Protein AF-A0A512ISF4-F1 (afdb_monomer)

Structure (mmCIF, N/CA/C/O backbone):
data_AF-A0A512ISF4-F1
#
_entry.id   AF-A0A512ISF4-F1
#
loop_
_atom_site.group_PDB
_atom_site.id
_atom_site.type_symbol
_atom_site.label_atom_id
_atom_site.label_alt_id
_atom_site.label_comp_id
_atom_site.label_asym_id
_atom_site.label_entity_id
_atom_site.label_seq_id
_atom_site.pdbx_PDB_ins_code
_atom_site.Cartn_x
_atom_site.Cartn_y
_atom_site.Cartn_z
_atom_site.occupancy
_atom_site.B_iso_or_equiv
_ato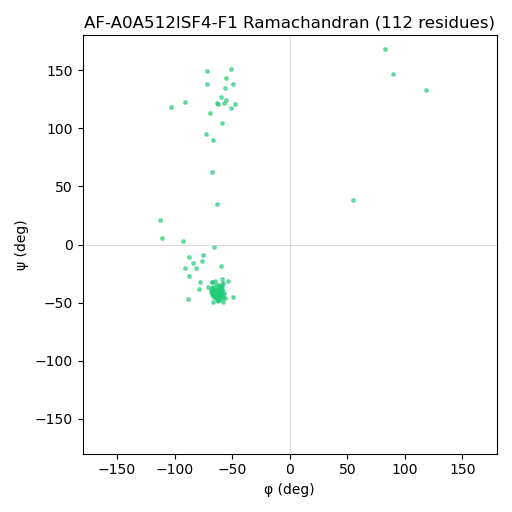m_site.auth_seq_id
_atom_site.auth_comp_id
_atom_site.auth_asym_id
_atom_site.auth_atom_id
_atom_site.pdbx_PDB_model_num
ATOM 1 N N . MET A 1 1 ? -3.888 21.968 8.965 1.00 32.56 1 MET A N 1
ATOM 2 C CA . MET A 1 1 ? -2.800 21.568 8.041 1.00 32.56 1 MET A CA 1
ATOM 3 C C . MET A 1 1 ? -2.292 20.211 8.497 1.00 32.56 1 MET A C 1
ATOM 5 O O . MET A 1 1 ? -2.097 20.091 9.702 1.00 32.56 1 MET A O 1
ATOM 9 N N . PRO A 1 2 ? -2.150 19.175 7.645 1.00 47.16 2 PRO A N 1
ATOM 10 C CA . PRO A 1 2 ? -1.645 17.903 8.138 1.00 47.16 2 PRO A CA 1
ATOM 11 C C . PRO A 1 2 ? -0.216 18.122 8.631 1.00 47.16 2 PRO A C 1
ATOM 13 O O . PRO A 1 2 ? 0.640 18.636 7.910 1.00 47.16 2 PRO A O 1
ATOM 16 N N . VAL A 1 3 ? -0.023 17.805 9.907 1.00 44.94 3 VAL A N 1
ATOM 17 C CA . VAL A 1 3 ? 1.249 17.846 10.617 1.00 44.94 3 VAL A CA 1
ATOM 18 C C . VAL A 1 3 ? 2.274 17.107 9.767 1.00 44.94 3 VAL A C 1
ATOM 20 O O . VAL A 1 3 ? 1.963 16.062 9.194 1.00 44.94 3 VAL A O 1
ATOM 23 N N . ASN A 1 4 ? 3.483 17.658 9.668 1.00 50.25 4 ASN A N 1
ATOM 24 C CA . ASN A 1 4 ? 4.641 17.048 9.018 1.00 50.25 4 ASN A CA 1
ATOM 25 C C . ASN A 1 4 ? 5.083 15.824 9.853 1.00 50.25 4 ASN A C 1
ATOM 27 O O . ASN A 1 4 ? 6.135 15.813 10.491 1.00 50.25 4 ASN A O 1
ATOM 31 N N . ALA A 1 5 ? 4.193 14.836 9.965 1.00 59.56 5 ALA A N 1
ATOM 32 C CA . ALA A 1 5 ? 4.340 13.673 10.807 1.00 59.56 5 ALA A CA 1
ATOM 33 C C . ALA A 1 5 ? 5.448 12.828 10.193 1.00 59.56 5 ALA A C 1
ATOM 35 O O . ALA A 1 5 ? 5.332 12.320 9.073 1.00 59.56 5 ALA A O 1
ATOM 36 N N . LYS A 1 6 ? 6.567 12.729 10.914 1.00 69.56 6 LYS A N 1
ATOM 37 C CA . LYS A 1 6 ? 7.655 11.835 10.535 1.00 69.56 6 LYS A CA 1
ATOM 38 C C . LYS A 1 6 ? 7.068 10.434 10.400 1.00 69.56 6 LYS A C 1
ATOM 40 O O . LYS A 1 6 ? 6.456 9.924 11.333 1.00 69.56 6 LYS A O 1
ATOM 45 N N . ILE A 1 7 ? 7.252 9.829 9.229 1.00 70.38 7 ILE A N 1
ATOM 46 C CA . ILE A 1 7 ? 6.800 8.461 8.983 1.00 70.38 7 ILE A CA 1
ATOM 47 C C . ILE A 1 7 ? 7.508 7.540 9.991 1.00 70.38 7 ILE A C 1
ATOM 49 O O . ILE A 1 7 ? 8.744 7.587 10.054 1.00 70.38 7 ILE A O 1
ATOM 53 N N . PRO A 1 8 ? 6.764 6.717 10.755 1.00 72.94 8 PRO A N 1
ATOM 54 C CA . PRO A 1 8 ? 7.343 5.819 11.746 1.00 72.94 8 PRO A CA 1
ATOM 55 C C . PRO A 1 8 ? 8.398 4.893 11.129 1.00 72.94 8 PRO A C 1
ATOM 57 O O . PRO A 1 8 ? 8.240 4.410 10.006 1.00 72.94 8 PRO A O 1
ATOM 60 N N . THR A 1 9 ? 9.469 4.610 11.872 1.00 75.62 9 THR A N 1
ATOM 61 C CA . THR A 1 9 ? 10.553 3.698 11.466 1.00 75.62 9 THR A CA 1
ATOM 62 C C . THR A 1 9 ? 10.073 2.336 10.937 1.00 75.62 9 THR A C 1
ATOM 64 O O . THR A 1 9 ? 10.556 1.946 9.870 1.00 75.62 9 THR A O 1
ATOM 67 N N . PRO A 1 10 ? 9.105 1.631 11.569 1.00 71.62 10 PRO A N 1
ATOM 68 C CA . PRO A 1 10 ? 8.622 0.352 11.036 1.00 71.62 10 PRO A CA 1
ATOM 69 C C . PRO A 1 10 ? 7.936 0.507 9.674 1.00 71.62 10 PRO A C 1
ATOM 71 O O . PRO A 1 10 ? 8.106 -0.329 8.789 1.00 71.62 10 PRO A O 1
ATOM 74 N N . LEU A 1 11 ? 7.225 1.616 9.448 1.00 74.75 11 LEU A N 1
ATOM 75 C CA . LEU A 1 11 ? 6.605 1.882 8.153 1.00 74.75 11 LEU A CA 1
ATOM 76 C C . LEU A 1 11 ? 7.666 2.152 7.085 1.00 74.75 11 LEU A C 1
ATOM 78 O O . LEU A 1 11 ? 7.567 1.614 5.987 1.00 74.75 11 LEU A O 1
ATOM 82 N N . ARG A 1 12 ? 8.721 2.910 7.419 1.00 75.94 12 ARG A N 1
ATOM 83 C CA . ARG A 1 12 ? 9.848 3.182 6.506 1.00 75.94 12 ARG A CA 1
ATOM 84 C C . ARG A 1 12 ? 10.553 1.908 6.049 1.00 75.94 12 ARG A C 1
ATOM 86 O O . ARG A 1 12 ? 10.906 1.829 4.874 1.00 75.94 12 ARG A O 1
ATOM 93 N N . ALA A 1 13 ? 10.727 0.931 6.940 1.00 76.81 13 ALA A N 1
ATOM 94 C CA . ALA A 1 13 ? 11.319 -0.362 6.596 1.00 76.81 13 ALA A CA 1
ATOM 95 C C . ALA A 1 13 ? 10.504 -1.093 5.511 1.00 76.81 13 ALA A C 1
ATOM 97 O O . ALA A 1 13 ? 11.070 -1.678 4.588 1.00 76.81 13 ALA A O 1
ATOM 98 N N . ASN A 1 14 ? 9.176 -0.960 5.552 1.00 86.00 14 ASN A N 1
ATOM 99 C CA . ASN A 1 14 ? 8.269 -1.632 4.623 1.00 86.00 14 ASN A CA 1
ATOM 100 C C . ASN A 1 14 ? 8.081 -0.897 3.281 1.00 86.00 14 ASN A C 1
ATOM 102 O O . ASN A 1 14 ? 7.645 -1.517 2.310 1.00 86.00 14 ASN A O 1
ATOM 106 N N . ILE A 1 15 ? 8.449 0.389 3.168 1.00 89.12 15 ILE A N 1
ATOM 107 C CA . ILE A 1 15 ? 8.277 1.172 1.924 1.00 89.12 15 ILE A CA 1
ATOM 108 C C . ILE A 1 15 ? 9.040 0.549 0.753 1.00 89.12 15 ILE A C 1
ATOM 110 O O . ILE A 1 15 ? 8.514 0.492 -0.357 1.00 89.12 15 ILE A O 1
ATOM 114 N N . MET A 1 16 ? 10.265 0.064 0.976 1.00 90.56 16 MET A N 1
ATOM 115 C CA . MET A 1 16 ? 11.058 -0.551 -0.095 1.00 90.56 16 MET A CA 1
ATOM 116 C C . MET A 1 16 ? 10.452 -1.871 -0.573 1.00 90.56 16 MET A C 1
ATOM 118 O O . MET A 1 16 ? 10.354 -2.093 -1.780 1.00 90.56 16 MET A O 1
ATOM 122 N N . ALA A 1 17 ? 10.002 -2.721 0.354 1.00 90.44 17 ALA A N 1
ATOM 123 C CA . ALA A 1 17 ? 9.303 -3.958 0.010 1.00 90.44 17 ALA A CA 1
ATOM 124 C C . ALA A 1 17 ? 8.034 -3.655 -0.800 1.00 90.44 17 ALA A C 1
ATOM 126 O O . ALA A 1 17 ? 7.805 -4.243 -1.860 1.00 90.44 17 ALA A O 1
ATOM 127 N N . ARG A 1 18 ? 7.271 -2.646 -0.366 1.00 90.81 18 ARG A N 1
ATOM 128 C CA . ARG A 1 18 ? 6.057 -2.213 -1.053 1.00 90.81 18 ARG A CA 1
ATOM 129 C C . ARG A 1 18 ? 6.332 -1.639 -2.443 1.00 90.81 18 ARG A C 1
ATOM 131 O O . ARG A 1 18 ? 5.631 -1.971 -3.396 1.00 90.81 18 ARG A O 1
ATOM 138 N N . ALA A 1 19 ? 7.381 -0.834 -2.595 1.00 92.50 19 ALA A N 1
ATOM 139 C CA . ALA A 1 19 ? 7.805 -0.313 -3.892 1.00 92.50 19 ALA A CA 1
ATOM 140 C C . ALA A 1 19 ? 8.150 -1.450 -4.870 1.00 92.50 19 ALA A C 1
ATOM 142 O O . ALA A 1 19 ? 7.758 -1.400 -6.037 1.00 92.50 19 ALA A O 1
ATOM 143 N N . TRP A 1 20 ? 8.815 -2.506 -4.392 1.00 91.50 20 TRP A N 1
ATOM 144 C CA . TRP A 1 20 ? 9.108 -3.700 -5.188 1.00 91.50 20 TRP A CA 1
ATOM 145 C C . TRP A 1 20 ? 7.861 -4.502 -5.569 1.00 91.50 20 TRP A C 1
ATOM 147 O O . TRP A 1 20 ? 7.784 -5.010 -6.687 1.00 91.50 20 TRP A O 1
ATOM 157 N N . GLU A 1 21 ? 6.871 -4.624 -4.687 1.00 92.62 21 GLU A N 1
ATOM 158 C CA . GLU A 1 21 ? 5.578 -5.233 -5.028 1.00 92.62 21 GLU A CA 1
ATOM 159 C C . GLU A 1 21 ? 4.840 -4.450 -6.111 1.00 92.62 21 GLU A C 1
ATOM 161 O O . GLU A 1 21 ? 4.414 -5.033 -7.109 1.00 92.62 21 GLU A O 1
ATOM 166 N N . LEU A 1 22 ? 4.735 -3.127 -5.949 1.00 92.12 22 LEU A N 1
ATOM 167 C CA . LEU A 1 22 ? 4.105 -2.248 -6.934 1.00 92.12 22 LEU A CA 1
ATOM 168 C C . LEU A 1 22 ? 4.827 -2.325 -8.279 1.00 92.12 22 LEU A C 1
ATOM 170 O O . LEU A 1 22 ? 4.185 -2.403 -9.326 1.00 92.12 22 LEU A O 1
ATOM 174 N N . PHE A 1 23 ? 6.159 -2.357 -8.255 1.00 91.94 23 PHE A N 1
ATOM 175 C CA . PHE A 1 23 ? 6.976 -2.501 -9.452 1.00 91.94 23 PHE A CA 1
ATOM 176 C C . PHE A 1 23 ? 6.718 -3.833 -10.167 1.00 91.94 23 PHE A C 1
ATOM 178 O O . PHE A 1 23 ? 6.460 -3.842 -11.373 1.00 91.94 23 PHE A O 1
ATOM 185 N N . ARG A 1 24 ? 6.711 -4.951 -9.427 1.00 92.44 24 ARG A N 1
ATOM 186 C CA . ARG A 1 24 ? 6.405 -6.285 -9.968 1.00 92.44 24 ARG A CA 1
ATOM 187 C C . ARG A 1 24 ? 5.012 -6.346 -10.575 1.00 92.44 24 ARG A C 1
ATOM 189 O O . ARG A 1 24 ? 4.866 -6.797 -11.706 1.00 92.44 24 ARG A O 1
ATOM 196 N N . LYS A 1 25 ? 4.010 -5.831 -9.861 1.00 92.00 25 LYS A N 1
ATOM 197 C CA . LYS A 1 25 ? 2.614 -5.840 -10.307 1.00 92.00 25 LYS A CA 1
ATOM 198 C C . LYS A 1 25 ? 2.391 -4.966 -11.543 1.00 92.00 25 LYS A C 1
ATOM 200 O O . LYS A 1 25 ? 1.673 -5.374 -12.447 1.00 92.00 25 LYS A O 1
ATOM 205 N N . ARG A 1 26 ? 2.999 -3.776 -11.596 1.00 92.62 26 ARG A N 1
ATOM 206 C CA . ARG A 1 26 ? 2.772 -2.800 -12.674 1.00 92.62 26 ARG A CA 1
ATOM 207 C C . ARG A 1 26 ? 3.530 -3.124 -13.957 1.00 92.62 26 ARG A C 1
ATOM 209 O O . ARG A 1 26 ? 2.997 -2.904 -15.037 1.00 92.62 26 ARG A O 1
ATOM 216 N N . TYR A 1 27 ? 4.762 -3.615 -13.841 1.00 89.56 27 TYR A N 1
ATOM 217 C CA . TYR A 1 27 ? 5.651 -3.825 -14.990 1.00 89.56 27 TYR A CA 1
ATOM 218 C C . TYR A 1 27 ? 5.908 -5.304 -15.303 1.00 89.56 27 TYR A C 1
ATOM 220 O O . TYR A 1 27 ? 6.712 -5.617 -16.182 1.00 89.56 27 TYR A O 1
ATOM 228 N N . ASN A 1 28 ? 5.224 -6.214 -14.601 1.00 88.88 28 ASN A N 1
ATOM 229 C CA . ASN A 1 28 ? 5.358 -7.662 -14.757 1.00 88.88 28 ASN A CA 1
ATOM 230 C C . ASN A 1 28 ? 6.815 -8.144 -14.599 1.00 88.88 28 ASN A C 1
ATOM 232 O O . ASN A 1 28 ? 7.298 -9.007 -15.330 1.00 88.88 28 ASN A O 1
ATOM 236 N N . TYR A 1 29 ? 7.560 -7.541 -13.672 1.00 86.94 29 TYR A N 1
ATOM 237 C CA . TYR A 1 29 ? 8.916 -7.983 -13.342 1.00 86.94 29 TYR A CA 1
ATOM 238 C C . TYR A 1 29 ? 8.857 -9.314 -12.566 1.00 86.94 29 TYR A C 1
ATOM 240 O O . TYR A 1 29 ? 8.021 -9.429 -11.664 1.00 86.94 29 TYR A O 1
ATOM 248 N N . PRO A 1 30 ? 9.734 -10.305 -12.841 1.00 88.19 30 PRO A N 1
ATOM 249 C CA . PRO A 1 30 ? 10.921 -10.261 -13.706 1.00 88.19 30 PRO A CA 1
ATOM 250 C C . PRO A 1 30 ? 10.703 -10.684 -15.164 1.00 88.19 30 PRO A C 1
ATOM 252 O O . PRO A 1 30 ? 11.671 -10.722 -15.920 1.00 88.19 30 PRO A O 1
ATOM 255 N N . ARG A 1 31 ? 9.465 -10.994 -15.580 1.00 90.69 31 ARG A N 1
ATOM 256 C CA . ARG A 1 31 ? 9.170 -11.392 -16.968 1.00 90.69 31 ARG A CA 1
ATOM 257 C C . ARG A 1 31 ? 9.624 -10.319 -17.958 1.00 90.69 31 ARG A C 1
ATOM 259 O O . ARG A 1 31 ? 10.217 -10.638 -18.983 1.00 90.69 31 ARG A O 1
ATOM 266 N N . THR A 1 32 ? 9.386 -9.056 -17.617 1.00 88.19 32 THR A N 1
ATOM 267 C CA . THR A 1 32 ? 9.987 -7.911 -18.302 1.00 88.19 32 THR A CA 1
ATOM 268 C C . THR A 1 32 ? 11.300 -7.538 -17.600 1.00 88.19 32 THR A C 1
ATOM 270 O O . THR A 1 32 ? 11.281 -7.247 -16.398 1.00 88.19 32 THR A O 1
ATOM 273 N N . PRO A 1 33 ? 12.449 -7.527 -18.299 1.00 89.38 33 PRO A N 1
ATOM 274 C CA . PRO A 1 33 ? 13.737 -7.292 -17.661 1.00 89.38 33 PRO A CA 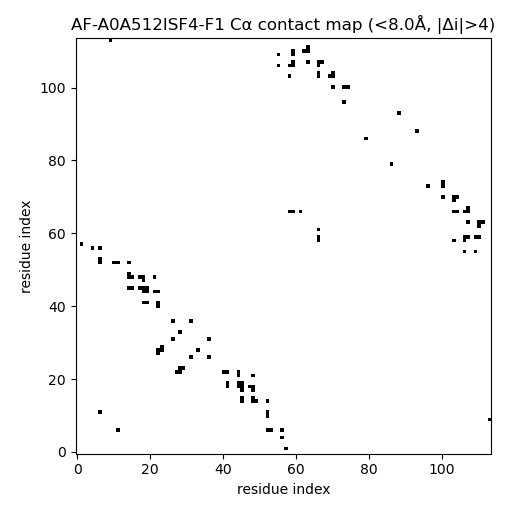1
ATOM 275 C C . PRO A 1 33 ? 13.895 -5.830 -17.226 1.00 89.38 33 PRO A C 1
ATOM 277 O O . PRO A 1 33 ? 13.423 -4.902 -17.878 1.00 89.38 33 PRO A O 1
ATOM 280 N N . PHE A 1 34 ? 14.647 -5.596 -16.148 1.00 87.62 34 PHE A N 1
ATOM 281 C CA . PHE A 1 34 ? 14.831 -4.242 -15.609 1.00 87.62 34 PHE A CA 1
ATOM 282 C C . PHE A 1 34 ? 15.419 -3.260 -16.636 1.00 87.62 34 PHE A C 1
ATOM 284 O O . PHE A 1 34 ? 15.050 -2.089 -16.644 1.00 87.62 34 PHE A O 1
ATOM 291 N N . ARG A 1 35 ? 16.278 -3.741 -17.545 1.00 89.12 35 ARG A N 1
ATOM 292 C CA . ARG A 1 35 ? 16.877 -2.928 -18.617 1.00 89.12 35 ARG A CA 1
ATOM 293 C C . ARG A 1 3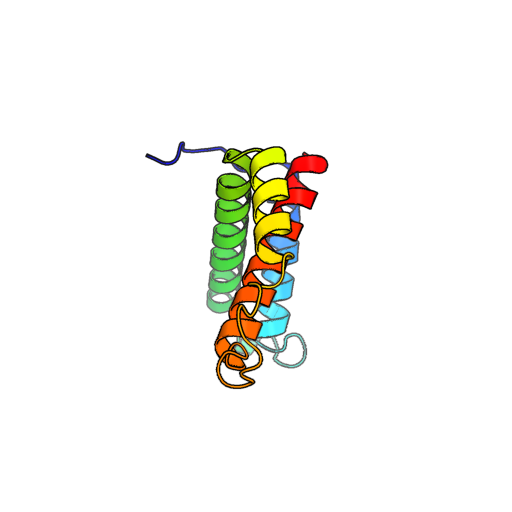5 ? 15.851 -2.278 -19.551 1.00 89.12 35 ARG A C 1
ATOM 295 O O . ARG A 1 35 ? 16.138 -1.212 -20.074 1.00 89.12 35 ARG A O 1
ATOM 302 N N . SER A 1 36 ? 14.683 -2.896 -19.757 1.00 89.06 36 SER A N 1
ATOM 303 C CA . SER A 1 36 ? 13.632 -2.347 -20.625 1.00 89.06 36 SER A CA 1
ATOM 304 C C . SER A 1 36 ? 12.635 -1.466 -19.873 1.00 89.06 36 SER A C 1
ATOM 306 O O . SER A 1 36 ? 11.955 -0.660 -20.493 1.00 89.06 36 SER A O 1
ATOM 308 N N . ILE A 1 37 ? 12.538 -1.610 -18.548 1.00 90.69 37 ILE A N 1
ATOM 309 C CA . ILE A 1 37 ? 11.645 -0.810 -17.696 1.00 90.69 37 ILE A CA 1
ATOM 310 C C . ILE A 1 37 ? 12.354 0.473 -17.227 1.00 90.69 37 ILE A C 1
ATOM 312 O O . ILE A 1 37 ? 11.812 1.571 -17.300 1.00 90.69 37 ILE A O 1
ATOM 316 N N . GLY A 1 38 ? 13.590 0.338 -16.746 1.00 90.56 38 GLY A N 1
ATOM 317 C CA . GLY A 1 38 ? 14.434 1.444 -16.311 1.00 90.56 38 GLY A CA 1
ATOM 318 C C . GLY A 1 38 ? 14.189 1.943 -14.880 1.00 90.56 38 GLY A C 1
ATOM 319 O O . GLY A 1 38 ? 13.214 1.619 -14.197 1.00 90.56 38 GLY A O 1
ATOM 320 N N . ARG A 1 39 ? 15.121 2.786 -14.415 1.00 91.19 39 ARG A N 1
ATOM 321 C CA . ARG A 1 39 ? 15.139 3.340 -13.046 1.00 91.19 39 ARG A CA 1
ATOM 322 C C . ARG A 1 39 ? 13.987 4.310 -12.772 1.00 91.19 39 ARG A C 1
ATOM 324 O O . ARG A 1 39 ? 13.500 4.361 -11.647 1.00 91.19 39 ARG A O 1
ATOM 331 N N . ALA A 1 40 ? 13.529 5.051 -13.782 1.00 91.44 40 ALA A N 1
ATOM 332 C CA . ALA A 1 40 ? 12.434 6.014 -13.638 1.00 91.44 40 ALA A CA 1
ATOM 333 C C . ALA A 1 40 ? 11.107 5.331 -13.255 1.00 91.44 40 ALA A C 1
ATOM 335 O O . ALA A 1 40 ? 10.369 5.819 -12.398 1.00 91.44 40 ALA A O 1
ATOM 336 N N . CYS A 1 41 ? 10.842 4.155 -13.822 1.00 91.12 41 CYS A N 1
ATOM 337 C CA . CYS A 1 41 ? 9.675 3.341 -13.499 1.00 91.12 41 CYS A CA 1
ATOM 338 C C . CYS A 1 41 ? 9.714 2.807 -12.062 1.00 91.12 41 CYS A C 1
ATOM 340 O O . CYS A 1 41 ? 8.691 2.832 -11.373 1.00 91.12 41 CYS A O 1
ATOM 342 N N . PHE A 1 42 ? 10.893 2.401 -11.577 1.00 92.12 42 PHE A N 1
ATOM 343 C CA . PHE A 1 42 ? 11.071 2.049 -10.167 1.00 92.12 42 PHE A CA 1
ATOM 344 C C . PHE A 1 42 ? 10.900 3.269 -9.253 1.00 92.12 42 PHE A C 1
ATOM 346 O O . PHE A 1 42 ? 10.202 3.188 -8.247 1.00 92.12 42 PHE A O 1
ATOM 353 N N . ALA A 1 43 ? 11.441 4.430 -9.630 1.00 92.44 43 ALA A N 1
ATOM 354 C CA . ALA A 1 43 ? 11.248 5.670 -8.880 1.00 92.44 43 ALA A CA 1
ATOM 355 C C . ALA A 1 43 ? 9.763 6.074 -8.793 1.00 92.44 43 ALA A C 1
ATOM 357 O O . ALA A 1 43 ? 9.320 6.563 -7.757 1.00 92.44 43 ALA A O 1
ATOM 358 N N . SER A 1 44 ? 8.971 5.837 -9.844 1.00 92.44 44 SER A N 1
ATOM 359 C CA . SER A 1 44 ? 7.514 6.029 -9.813 1.00 92.44 44 SER A CA 1
ATOM 360 C C . SER A 1 44 ? 6.830 5.085 -8.816 1.00 92.44 44 SER A C 1
ATOM 362 O O . SER A 1 44 ? 6.017 5.538 -8.011 1.00 92.44 44 SER A O 1
ATOM 364 N N . ALA A 1 45 ? 7.201 3.800 -8.804 1.00 92.12 45 ALA A N 1
ATOM 365 C CA . ALA A 1 45 ? 6.689 2.838 -7.824 1.00 92.12 45 ALA A CA 1
ATOM 366 C C . ALA A 1 45 ? 7.084 3.218 -6.385 1.00 92.12 45 ALA A C 1
ATOM 368 O O . ALA A 1 45 ? 6.265 3.131 -5.473 1.00 92.12 45 ALA A O 1
ATOM 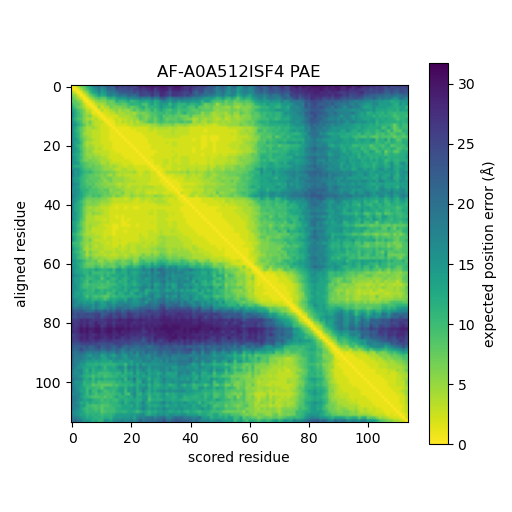369 N N . LEU A 1 46 ? 8.305 3.722 -6.190 1.00 93.38 46 LEU A N 1
ATOM 370 C CA . LEU A 1 46 ? 8.774 4.219 -4.899 1.00 93.38 46 LEU A CA 1
ATOM 371 C C . LEU A 1 46 ? 7.981 5.449 -4.436 1.00 93.38 46 LEU A C 1
ATOM 373 O O . LEU A 1 46 ? 7.578 5.514 -3.278 1.00 93.38 46 LEU A O 1
ATOM 377 N N . LYS A 1 47 ? 7.705 6.407 -5.332 1.00 91.88 47 LYS A N 1
ATOM 378 C CA . LYS A 1 47 ? 6.843 7.564 -5.030 1.00 91.88 47 LYS A CA 1
ATOM 379 C C . LYS A 1 47 ? 5.438 7.125 -4.611 1.00 91.88 47 LYS A C 1
ATOM 381 O O . LYS A 1 47 ? 4.909 7.667 -3.646 1.00 91.88 47 LYS A O 1
ATOM 386 N N . ALA A 1 48 ? 4.864 6.137 -5.298 1.00 90.31 48 ALA A N 1
ATOM 387 C CA . ALA A 1 48 ? 3.560 5.581 -4.946 1.00 90.31 48 ALA A CA 1
ATOM 388 C C . ALA A 1 48 ? 3.578 4.916 -3.559 1.00 90.31 48 ALA A C 1
ATOM 390 O O . ALA A 1 48 ? 2.715 5.211 -2.739 1.00 90.31 48 ALA A O 1
ATOM 391 N N . ALA A 1 49 ? 4.605 4.120 -3.247 1.00 89.75 49 ALA A N 1
ATOM 392 C CA . ALA A 1 49 ? 4.754 3.505 -1.926 1.00 89.75 49 ALA A CA 1
ATOM 393 C C . ALA A 1 49 ? 4.885 4.548 -0.797 1.00 89.75 49 ALA A C 1
ATOM 395 O O . ALA A 1 49 ? 4.303 4.385 0.274 1.00 89.75 49 ALA A O 1
ATOM 396 N N . TRP A 1 50 ? 5.598 5.657 -1.031 1.00 87.38 50 TRP A N 1
ATOM 397 C CA . TRP A 1 50 ? 5.652 6.771 -0.076 1.00 87.38 50 TRP A CA 1
ATOM 398 C C . TRP A 1 50 ? 4.305 7.479 0.092 1.00 87.38 50 TRP A C 1
ATOM 400 O O . TRP A 1 50 ? 3.987 7.908 1.199 1.00 87.38 50 TRP A O 1
ATOM 410 N N . ALA A 1 51 ? 3.520 7.621 -0.978 1.00 87.19 51 ALA A N 1
ATOM 411 C CA . ALA A 1 51 ? 2.178 8.188 -0.897 1.00 87.19 51 ALA A CA 1
ATOM 412 C C . ALA A 1 51 ? 1.239 7.286 -0.078 1.00 87.19 51 ALA A C 1
ATOM 414 O O . ALA A 1 51 ? 0.575 7.789 0.824 1.00 87.19 51 ALA A O 1
ATOM 415 N N . GLU A 1 52 ? 1.267 5.966 -0.312 1.00 84.00 52 GLU A N 1
ATOM 416 C CA . GLU A 1 52 ? 0.538 4.980 0.503 1.00 84.00 52 GLU A CA 1
ATOM 417 C C . GLU A 1 52 ? 0.939 5.087 1.984 1.00 84.00 52 GLU A C 1
ATOM 419 O O . GLU A 1 52 ? 0.078 5.182 2.851 1.00 84.00 52 GLU A O 1
ATOM 424 N N . ALA A 1 53 ? 2.240 5.169 2.289 1.00 83.75 53 ALA A N 1
ATOM 425 C CA . ALA A 1 53 ? 2.718 5.297 3.666 1.00 83.75 53 ALA A CA 1
ATOM 426 C C . ALA A 1 53 ? 2.257 6.599 4.349 1.00 83.75 53 ALA A C 1
ATOM 428 O O . ALA A 1 53 ? 1.880 6.587 5.521 1.00 83.75 53 ALA A O 1
ATOM 429 N N . ARG A 1 54 ? 2.272 7.730 3.632 1.00 82.69 54 ARG A N 1
ATOM 430 C CA . ARG A 1 54 ? 1.760 9.009 4.157 1.00 82.69 54 ARG A CA 1
ATOM 431 C C . ARG A 1 54 ? 0.270 8.932 4.450 1.00 82.69 54 ARG A C 1
ATOM 433 O O . ARG A 1 54 ? -0.164 9.447 5.477 1.00 82.69 54 ARG A O 1
ATOM 440 N N . GLU A 1 55 ? -0.485 8.276 3.578 1.00 81.31 55 GLU A N 1
ATOM 441 C CA . GLU A 1 55 ? -1.913 8.078 3.783 1.00 81.31 55 GLU A CA 1
ATOM 442 C C . GLU A 1 55 ? -2.180 7.185 4.997 1.00 81.31 55 GLU A C 1
ATOM 444 O O . GLU A 1 55 ? -3.004 7.540 5.832 1.00 81.31 55 GLU A O 1
ATOM 449 N N . THR A 1 56 ? -1.416 6.106 5.191 1.00 75.75 56 THR A N 1
ATOM 450 C CA . THR A 1 56 ? -1.510 5.283 6.406 1.00 75.75 56 THR A CA 1
ATOM 451 C C . THR A 1 56 ? -1.260 6.108 7.667 1.00 75.75 56 THR A C 1
ATOM 453 O O . THR A 1 56 ? -2.040 6.022 8.609 1.00 75.75 56 THR A O 1
ATOM 456 N N . VAL A 1 57 ? -0.227 6.960 7.693 1.00 78.38 57 VAL A N 1
ATOM 457 C CA . VAL A 1 57 ? 0.036 7.850 8.842 1.00 78.38 57 VAL A CA 1
ATOM 458 C C . VAL A 1 57 ? -1.112 8.835 9.062 1.00 78.38 57 VAL A C 1
ATOM 460 O O . VAL A 1 57 ? -1.516 9.061 10.203 1.00 78.38 57 VAL A O 1
ATOM 463 N N . ARG A 1 58 ? -1.678 9.391 7.984 1.00 79.25 58 ARG A N 1
ATOM 464 C CA . ARG A 1 58 ? -2.854 10.265 8.059 1.00 79.25 58 ARG A CA 1
ATOM 465 C C . ARG A 1 58 ? -4.048 9.532 8.672 1.00 79.25 58 ARG A C 1
ATOM 467 O O . ARG A 1 58 ? -4.710 10.095 9.536 1.00 79.25 58 ARG A O 1
ATOM 474 N N . LEU A 1 59 ? -4.296 8.290 8.250 1.00 72.88 59 LEU A N 1
ATOM 475 C CA . LEU A 1 59 ? -5.388 7.444 8.736 1.00 72.88 59 LEU A CA 1
ATOM 476 C C . LEU A 1 59 ? -5.204 7.046 10.206 1.00 72.88 59 LEU A C 1
ATOM 478 O O . LEU A 1 59 ? -6.146 7.132 10.987 1.00 72.88 59 LEU A O 1
ATOM 482 N N . VAL A 1 60 ? -3.986 6.682 10.608 1.00 71.06 60 VAL A N 1
ATOM 483 C CA . VAL A 1 60 ? -3.642 6.375 12.008 1.00 71.06 60 VAL A CA 1
ATOM 484 C C . VAL A 1 60 ? -3.849 7.595 12.905 1.00 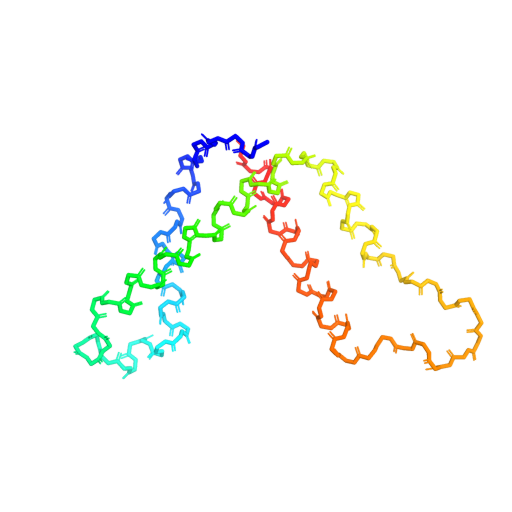71.06 60 VAL A C 1
ATOM 486 O O . VAL A 1 60 ? -4.302 7.451 14.036 1.00 71.06 60 VAL A O 1
ATOM 489 N N . GLY A 1 61 ? -3.595 8.801 12.387 1.00 71.56 61 GLY A N 1
ATOM 490 C CA . GLY A 1 61 ? -3.838 10.058 13.096 1.00 71.56 61 GLY A CA 1
ATOM 491 C C . GLY A 1 61 ? -5.297 10.298 13.503 1.00 71.56 61 GLY A C 1
ATOM 492 O O . GLY A 1 61 ? -5.533 11.096 14.404 1.00 71.56 61 GLY A O 1
ATOM 493 N N . PHE A 1 62 ? -6.273 9.601 12.905 1.00 70.69 62 PHE A N 1
ATOM 494 C CA . PHE A 1 62 ? -7.671 9.645 13.361 1.00 70.69 62 PHE A CA 1
ATOM 495 C C . PHE A 1 62 ? -7.917 8.820 14.636 1.00 70.69 62 PHE A C 1
ATOM 497 O O . PHE A 1 62 ? -8.949 8.994 15.279 1.00 70.69 62 PHE A O 1
ATOM 504 N N . GLY A 1 63 ? -6.979 7.948 15.017 1.00 71.75 63 GLY A N 1
ATOM 505 C CA . GLY A 1 63 ? -7.087 7.056 16.167 1.00 71.75 63 GLY A CA 1
ATOM 506 C C . GLY A 1 63 ? -7.719 5.704 15.822 1.00 71.75 63 GLY A C 1
ATOM 507 O O . GLY A 1 63 ? -8.607 5.593 14.971 1.00 71.75 63 GLY A O 1
ATOM 508 N N . ALA A 1 64 ? -7.264 4.652 16.510 1.00 71.44 64 ALA A N 1
ATOM 509 C CA . ALA A 1 64 ? -7.703 3.275 16.271 1.00 71.44 64 ALA A CA 1
ATOM 510 C C . ALA A 1 64 ? -9.221 3.095 16.458 1.00 71.44 64 ALA A C 1
ATOM 512 O O . ALA A 1 64 ? -9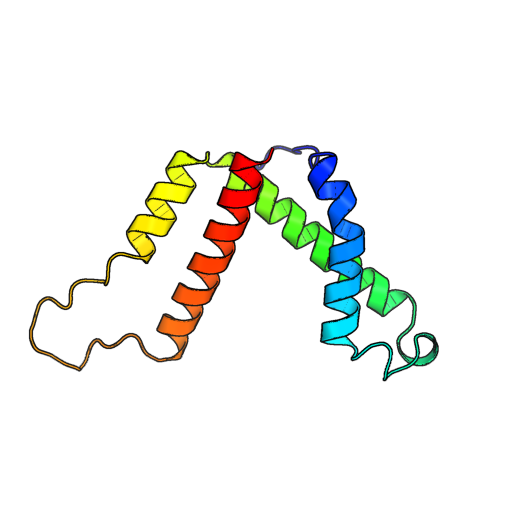.857 2.370 15.693 1.00 71.44 64 ALA A O 1
ATOM 513 N N . ASP A 1 65 ? -9.823 3.804 17.415 1.00 72.06 65 ASP A N 1
ATOM 514 C CA . ASP A 1 65 ? -11.264 3.728 17.673 1.00 72.06 65 ASP A CA 1
ATOM 515 C C . ASP A 1 65 ? -12.099 4.378 16.565 1.00 72.06 65 ASP A C 1
ATOM 517 O O . ASP A 1 65 ? -13.148 3.852 16.192 1.00 72.06 65 ASP A O 1
ATOM 521 N N . ALA A 1 66 ? -11.625 5.477 15.973 1.00 75.06 66 ALA A N 1
ATOM 522 C CA . ALA A 1 66 ? -12.296 6.102 14.835 1.00 75.06 66 ALA A CA 1
ATOM 523 C C . ALA A 1 66 ? -12.227 5.211 13.584 1.00 75.06 66 ALA A C 1
ATOM 525 O O . ALA A 1 66 ? -13.209 5.098 12.842 1.00 75.06 66 ALA A O 1
ATOM 526 N N . LEU A 1 67 ? -11.095 4.528 13.375 1.00 74.00 67 LEU A N 1
ATOM 527 C CA . LEU A 1 67 ? -10.939 3.543 12.303 1.00 74.00 67 LEU A CA 1
ATOM 528 C C . LEU A 1 67 ? -11.867 2.339 12.510 1.00 74.00 67 LEU A C 1
ATOM 530 O O . LEU A 1 67 ? -12.557 1.949 11.569 1.00 74.00 67 LEU A O 1
ATOM 534 N N . ARG A 1 68 ? -11.958 1.799 13.735 1.00 77.00 68 ARG A N 1
ATOM 535 C CA . ARG A 1 68 ? -12.898 0.713 14.075 1.00 77.00 68 ARG A CA 1
ATOM 536 C C . ARG A 1 68 ? -14.347 1.107 13.801 1.00 77.00 68 ARG A C 1
ATOM 538 O O . ARG A 1 68 ? -15.029 0.385 13.080 1.00 77.00 68 ARG A O 1
ATOM 545 N N . ARG A 1 69 ? -14.780 2.282 14.274 1.00 78.69 69 ARG A N 1
ATOM 546 C CA . ARG A 1 69 ? -16.135 2.806 14.016 1.00 78.69 69 ARG A CA 1
ATOM 547 C C . ARG A 1 69 ? -16.418 2.976 12.523 1.00 78.69 69 ARG A C 1
ATOM 549 O O . ARG A 1 69 ? -17.515 2.676 12.069 1.00 78.69 69 ARG A O 1
ATOM 556 N N . SER A 1 70 ? -15.428 3.414 11.745 1.00 75.62 70 SER A N 1
ATOM 557 C CA . SER A 1 70 ? -15.569 3.570 10.291 1.00 75.62 70 SER A CA 1
ATOM 558 C C . SER A 1 70 ? -15.699 2.222 9.570 1.00 75.62 70 SER A C 1
ATOM 560 O O . SER A 1 70 ? -16.502 2.089 8.648 1.00 75.62 70 SER A O 1
ATOM 562 N N . ILE A 1 71 ? -14.943 1.203 9.997 1.00 80.62 71 ILE A N 1
ATOM 563 C CA . ILE A 1 71 ? -15.046 -0.165 9.462 1.00 80.62 71 ILE A CA 1
ATOM 564 C C . ILE A 1 71 ? -16.399 -0.786 9.814 1.00 80.62 71 ILE A C 1
ATOM 566 O O . ILE A 1 71 ? -16.997 -1.456 8.971 1.00 80.62 71 ILE A O 1
ATOM 570 N N . GLU A 1 72 ? -16.882 -0.567 11.035 1.00 81.19 72 GLU A N 1
ATOM 571 C CA . GLU A 1 72 ? -18.190 -1.034 11.492 1.00 81.19 72 GLU A CA 1
ATOM 572 C C . GLU A 1 72 ? -19.316 -0.378 10.682 1.00 81.19 72 GLU A C 1
ATOM 574 O O . GLU A 1 72 ? -20.136 -1.084 10.099 1.00 81.19 72 GLU A O 1
ATOM 579 N N . ALA A 1 73 ? -19.274 0.947 10.504 1.00 75.75 73 ALA A N 1
ATOM 580 C CA . ALA A 1 73 ? -20.235 1.687 9.684 1.00 75.75 73 ALA A CA 1
ATOM 581 C C . ALA A 1 73 ? -20.269 1.226 8.214 1.00 75.75 73 ALA A C 1
ATOM 583 O O . ALA A 1 73 ? -21.328 1.225 7.592 1.00 75.75 73 ALA A O 1
ATOM 584 N N . LEU A 1 74 ? -19.125 0.813 7.655 1.00 72.81 74 LEU A N 1
ATOM 585 C CA . LEU A 1 74 ? -19.037 0.251 6.300 1.00 72.81 74 LEU A CA 1
ATOM 586 C C . LEU A 1 74 ? -19.414 -1.236 6.223 1.00 72.81 74 LEU A C 1
ATOM 588 O O . LEU A 1 74 ? -19.687 -1.736 5.132 1.00 72.81 74 LEU A O 1
ATOM 592 N N . SER A 1 75 ? -19.374 -1.954 7.348 1.00 69.75 75 SER A N 1
ATOM 593 C CA . SER A 1 75 ? -19.741 -3.373 7.433 1.00 69.75 75 SER A CA 1
ATOM 594 C C . SER A 1 75 ? -21.231 -3.569 7.676 1.00 69.75 75 SER A C 1
ATOM 596 O O . SER A 1 75 ? -21.775 -4.584 7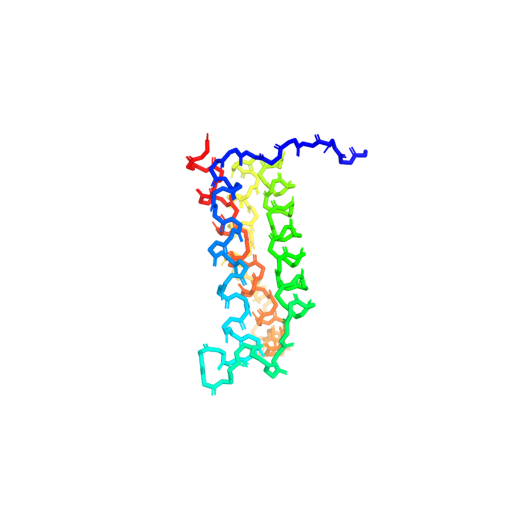.243 1.00 69.75 75 SER A O 1
ATOM 598 N N . SER A 1 76 ? -21.890 -2.599 8.308 1.00 65.69 76 SER A N 1
ATOM 599 C CA . SER A 1 76 ? -23.344 -2.551 8.363 1.00 65.69 76 SER A CA 1
ATOM 600 C C . SER A 1 76 ? -23.894 -2.416 6.940 1.00 65.69 76 SER A C 1
ATOM 602 O O . SER A 1 76 ? -23.556 -1.451 6.241 1.00 65.69 76 SER A O 1
ATOM 604 N N . PRO A 1 77 ? -24.724 -3.362 6.461 1.00 57.75 77 PRO A N 1
ATOM 605 C CA . PRO A 1 77 ? -25.425 -3.164 5.205 1.00 57.75 77 PRO A CA 1
ATOM 606 C C . PRO A 1 77 ? -26.223 -1.866 5.330 1.00 57.75 77 PRO A C 1
ATOM 608 O O . PRO A 1 77 ? -26.861 -1.623 6.353 1.00 57.75 77 PRO A O 1
ATOM 611 N N . ALA A 1 78 ? -26.176 -1.015 4.301 1.00 53.25 78 ALA A N 1
ATOM 612 C CA . ALA A 1 78 ? -27.137 0.076 4.218 1.00 53.25 78 ALA A CA 1
ATOM 613 C C . ALA A 1 78 ? -28.503 -0.608 4.191 1.00 53.25 78 ALA A C 1
ATOM 615 O O . ALA A 1 78 ? -28.807 -1.288 3.212 1.00 53.25 78 ALA A O 1
ATOM 616 N N . HIS A 1 79 ? -29.236 -0.565 5.306 1.00 45.12 79 HIS A N 1
ATOM 617 C CA . HIS A 1 79 ? -30.513 -1.247 5.420 1.00 45.12 79 HIS A CA 1
ATOM 618 C C . HIS A 1 79 ? -31.364 -0.838 4.219 1.00 45.12 79 HIS A C 1
ATOM 620 O O . HIS A 1 79 ? -31.660 0.343 4.033 1.00 45.12 79 HIS A O 1
ATOM 626 N N . ALA A 1 80 ? -31.713 -1.817 3.383 1.00 45.94 80 ALA A N 1
ATOM 627 C CA . ALA A 1 80 ? -32.749 -1.661 2.384 1.00 45.94 80 ALA A CA 1
ATOM 628 C C . ALA A 1 80 ? -34.062 -1.504 3.156 1.00 45.94 80 ALA A C 1
ATOM 630 O O . ALA A 1 80 ? -34.704 -2.481 3.539 1.00 45.94 80 ALA A O 1
ATOM 631 N N . VAL A 1 81 ? -34.411 -0.262 3.485 1.00 47.16 81 VAL A N 1
ATOM 632 C CA . VAL A 1 81 ? -35.738 0.065 3.996 1.00 47.16 81 VAL A CA 1
ATOM 633 C C . VAL A 1 81 ? -36.679 -0.040 2.800 1.00 47.16 81 VAL A C 1
ATOM 635 O O . VAL A 1 81 ? -36.779 0.876 1.991 1.00 47.16 81 VAL A O 1
ATOM 638 N N . GLY A 1 82 ? -37.306 -1.205 2.656 1.00 47.12 82 GLY A N 1
ATOM 639 C CA . GLY A 1 82 ? -38.274 -1.500 1.602 1.00 47.12 82 GLY A CA 1
ATOM 640 C C . GLY A 1 82 ? -37.821 -2.645 0.703 1.00 47.12 82 GLY A C 1
ATOM 641 O O . GLY A 1 82 ? -36.688 -2.674 0.236 1.00 47.12 82 GLY A O 1
ATOM 642 N N . LEU A 1 83 ? -38.738 -3.582 0.460 1.00 46.72 83 LEU A N 1
ATOM 643 C CA . LEU A 1 83 ? -38.632 -4.812 -0.341 1.00 46.72 83 LEU A CA 1
ATOM 644 C C . LEU A 1 83 ? -38.347 -4.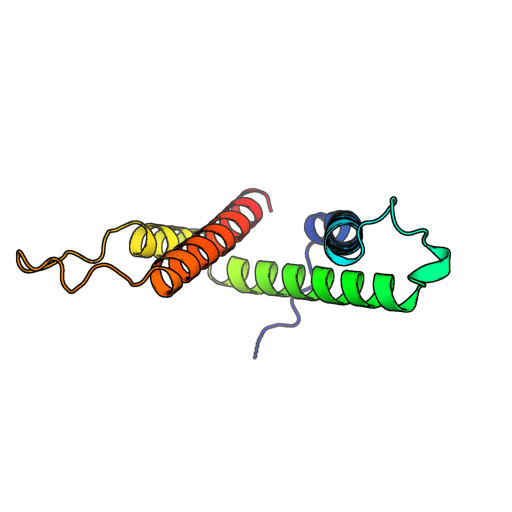576 -1.845 1.00 46.72 83 LEU A C 1
ATOM 646 O O . LEU A 1 83 ? -38.849 -5.301 -2.697 1.00 46.72 83 LEU A O 1
ATOM 650 N N . SER A 1 84 ? -37.569 -3.553 -2.197 1.00 48.41 84 SER A N 1
ATOM 651 C CA . SER A 1 84 ? -37.203 -3.236 -3.571 1.00 48.41 84 SER A CA 1
ATOM 652 C C . SER A 1 84 ? -35.770 -3.674 -3.863 1.00 48.41 84 SER A C 1
ATOM 654 O O . SER A 1 84 ? -34.809 -3.154 -3.294 1.00 48.41 84 SER A O 1
ATOM 656 N N . SER A 1 85 ? -35.613 -4.587 -4.819 1.00 49.50 85 SER A N 1
ATOM 657 C CA . SER A 1 85 ? -34.321 -4.989 -5.390 1.00 49.50 85 SER A CA 1
ATOM 658 C C . SER A 1 85 ? -33.620 -3.867 -6.178 1.00 49.50 85 SER A C 1
ATOM 660 O O . SER A 1 85 ? -32.508 -4.066 -6.663 1.00 49.50 85 SER A O 1
ATOM 662 N N . SER A 1 86 ? -34.236 -2.682 -6.302 1.00 47.12 86 SER A N 1
ATOM 663 C CA . SER A 1 86 ? -33.725 -1.547 -7.085 1.00 47.12 86 SER A CA 1
ATOM 664 C C . SER A 1 86 ? -32.568 -0.777 -6.437 1.00 47.12 86 SER A C 1
ATOM 666 O O . SER A 1 86 ? -31.976 0.072 -7.096 1.00 47.12 86 SER A O 1
ATOM 668 N N . TYR A 1 87 ? -32.237 -1.049 -5.170 1.00 48.06 87 TYR A N 1
ATOM 669 C CA . TYR A 1 87 ? -31.162 -0.368 -4.429 1.00 48.06 87 TYR A CA 1
ATOM 670 C C . TYR A 1 87 ? -29.976 -1.281 -4.104 1.00 48.06 87 TYR A C 1
ATOM 672 O O . TYR A 1 87 ? -29.191 -0.991 -3.198 1.00 48.06 87 TYR A O 1
ATOM 680 N N . ALA A 1 88 ? -29.815 -2.388 -4.835 1.00 55.91 88 ALA A N 1
ATOM 681 C CA . ALA A 1 88 ? -28.541 -3.089 -4.830 1.00 55.91 88 ALA A CA 1
ATOM 682 C C . ALA A 1 88 ? -27.463 -2.089 -5.271 1.00 55.91 88 ALA A C 1
ATOM 684 O O . ALA A 1 88 ? -27.574 -1.492 -6.343 1.00 55.91 88 ALA A O 1
ATOM 685 N N . LEU A 1 89 ? -26.447 -1.866 -4.428 1.00 58.41 89 LEU A N 1
ATOM 686 C CA . LEU A 1 89 ? -25.269 -1.102 -4.831 1.00 58.41 89 LEU A CA 1
ATOM 687 C C . LEU A 1 89 ? -24.818 -1.639 -6.182 1.00 58.41 89 LEU A C 1
ATOM 689 O O . LEU A 1 89 ? -24.528 -2.831 -6.306 1.00 58.41 89 LEU A O 1
ATOM 693 N N . GLY A 1 90 ? -24.779 -0.761 -7.185 1.00 67.12 90 GLY A N 1
ATOM 694 C CA . GLY A 1 90 ? -24.227 -1.123 -8.479 1.00 67.12 90 GLY A CA 1
ATOM 695 C C . GLY A 1 90 ? -22.837 -1.745 -8.285 1.00 67.12 90 GLY A C 1
ATOM 696 O O . GLY A 1 90 ? -22.140 -1.407 -7.321 1.00 67.12 90 GLY A O 1
ATOM 697 N N . PRO A 1 91 ? -22.403 -2.645 -9.178 1.00 69.62 91 PRO A N 1
ATOM 698 C CA . PRO A 1 91 ? -21.165 -3.406 -9.005 1.00 69.62 91 PRO A CA 1
ATOM 699 C C . PRO A 1 91 ? -19.940 -2.516 -8.739 1.00 69.62 91 PRO A C 1
ATOM 701 O O . PRO A 1 91 ? -19.056 -2.898 -7.976 1.00 69.62 91 PRO A O 1
ATOM 704 N N . GLN A 1 92 ? -19.914 -1.300 -9.295 1.00 70.69 92 GLN A N 1
ATOM 705 C CA . GLN A 1 92 ? -18.879 -0.299 -9.017 1.00 70.69 92 GLN A CA 1
ATOM 706 C C . GLN A 1 92 ? -18.917 0.219 -7.573 1.00 70.69 92 GLN A C 1
ATOM 708 O O . GLN A 1 92 ? -17.901 0.168 -6.888 1.00 70.69 92 GLN A O 1
ATOM 713 N N . ALA A 1 93 ? -20.079 0.634 -7.069 1.00 71.38 93 ALA A N 1
ATOM 714 C CA . ALA A 1 93 ? -20.213 1.159 -5.710 1.00 71.38 93 ALA A CA 1
ATOM 715 C C . ALA A 1 93 ? -19.966 0.079 -4.636 1.00 71.38 93 ALA A C 1
ATOM 717 O O . ALA A 1 93 ? -19.424 0.357 -3.564 1.00 71.38 93 ALA A O 1
ATOM 718 N N . ALA A 1 94 ? -20.312 -1.180 -4.932 1.00 72.06 94 ALA A N 1
ATOM 719 C CA . ALA A 1 94 ? -19.949 -2.321 -4.093 1.00 72.06 94 ALA A CA 1
ATOM 720 C C . ALA A 1 94 ? -18.423 -2.535 -4.054 1.00 72.06 94 ALA A C 1
ATOM 722 O O . ALA A 1 94 ? -17.852 -2.763 -2.984 1.00 72.06 94 ALA A O 1
ATOM 723 N N . MET A 1 95 ? -17.754 -2.406 -5.205 1.00 75.19 95 MET A N 1
ATOM 724 C CA . MET A 1 95 ? -16.299 -2.526 -5.315 1.00 75.19 95 MET A CA 1
ATOM 725 C C . MET A 1 95 ? -15.566 -1.387 -4.594 1.00 75.19 95 MET A C 1
ATOM 727 O O . MET A 1 95 ? -14.589 -1.636 -3.891 1.00 75.19 95 MET A O 1
ATOM 731 N N . GLU A 1 96 ? -16.048 -0.150 -4.712 1.00 78.00 96 GLU A N 1
ATOM 732 C CA . GLU A 1 96 ? -15.494 1.014 -4.010 1.00 78.00 96 GLU A CA 1
ATOM 733 C C . GLU A 1 96 ? -15.596 0.854 -2.492 1.00 78.00 96 GLU A C 1
ATOM 735 O O . GLU A 1 96 ? -14.599 1.013 -1.784 1.00 78.00 96 GLU A O 1
ATOM 740 N N . ARG A 1 97 ? -16.765 0.438 -1.984 1.00 76.00 97 ARG A N 1
ATOM 741 C CA . ARG A 1 97 ? -16.943 0.117 -0.559 1.00 76.00 97 ARG A CA 1
ATOM 742 C C . ARG A 1 97 ? -15.990 -0.976 -0.091 1.00 76.00 97 ARG A C 1
ATOM 7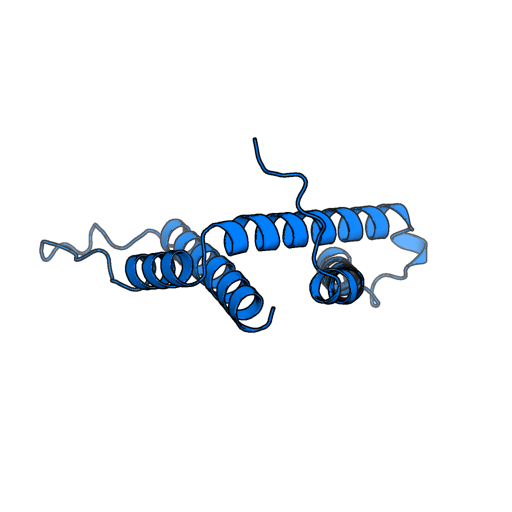44 O O . ARG A 1 97 ? -15.408 -0.864 0.988 1.00 76.00 97 ARG A O 1
ATOM 751 N N . TYR A 1 98 ? -15.805 -2.019 -0.898 1.00 78.88 98 TYR A N 1
ATOM 752 C CA . TYR A 1 98 ? -14.867 -3.094 -0.591 1.00 78.88 98 TYR A CA 1
ATOM 753 C C . TYR A 1 98 ? -13.417 -2.586 -0.510 1.00 78.88 98 TYR A C 1
ATOM 755 O O . TYR A 1 98 ? -12.717 -2.868 0.465 1.00 78.88 98 TYR A O 1
ATOM 763 N N . GLN A 1 99 ? -12.980 -1.775 -1.480 1.00 81.69 99 GLN A N 1
ATOM 764 C CA . GLN A 1 99 ? -11.648 -1.161 -1.475 1.00 81.69 99 GLN A CA 1
ATOM 765 C C . GLN A 1 99 ? -11.447 -0.231 -0.272 1.00 81.69 99 GLN A C 1
ATOM 767 O O . GLN A 1 99 ? -10.402 -0.280 0.380 1.00 81.69 99 GLN A O 1
ATOM 772 N N . GLN A 1 100 ? -12.462 0.564 0.073 1.00 81.69 100 GLN A N 1
ATOM 773 C CA . GLN A 1 100 ? -12.434 1.454 1.231 1.00 81.69 100 GLN A CA 1
ATOM 774 C C . GLN A 1 100 ? -12.299 0.669 2.544 1.00 81.69 100 GLN A C 1
ATOM 776 O O . GLN A 1 100 ? -11.481 1.020 3.397 1.00 81.69 100 GLN A O 1
ATOM 781 N N . LYS A 1 101 ? -13.039 -0.438 2.690 1.00 82.44 101 LYS A N 1
ATOM 782 C CA . LYS A 1 101 ? -12.937 -1.325 3.857 1.00 82.44 101 LYS A CA 1
ATOM 783 C C . LYS A 1 101 ? -11.545 -1.950 3.979 1.00 82.44 101 LYS A C 1
ATOM 785 O O . LYS A 1 101 ? -10.992 -1.985 5.081 1.00 82.44 101 LYS A O 1
ATOM 790 N N . LEU A 1 102 ? -10.957 -2.404 2.870 1.00 82.81 102 LEU A N 1
ATOM 791 C CA . LEU A 1 102 ? -9.590 -2.939 2.856 1.00 82.81 102 LEU A CA 1
ATOM 792 C C . LEU A 1 102 ? -8.561 -1.895 3.312 1.00 82.81 102 LEU A C 1
ATOM 794 O O . LEU A 1 102 ? -7.716 -2.204 4.152 1.00 82.81 102 LEU A O 1
ATOM 798 N N . ALA A 1 103 ? -8.659 -0.661 2.810 1.00 77.25 103 ALA A N 1
ATOM 799 C CA . ALA A 1 103 ? -7.752 0.424 3.180 1.00 77.25 103 ALA A CA 1
ATOM 800 C C . ALA A 1 103 ? -7.830 0.761 4.680 1.00 77.25 103 ALA A C 1
ATOM 802 O O . ALA A 1 103 ? -6.800 0.861 5.348 1.00 77.25 103 ALA A O 1
ATOM 803 N N . LEU A 1 104 ? -9.044 0.863 5.233 1.00 79.19 104 LEU A N 1
ATOM 804 C CA . LEU A 1 104 ? -9.248 1.138 6.659 1.00 79.19 104 LEU A CA 1
ATOM 805 C C . LEU A 1 104 ? -8.761 -0.008 7.552 1.00 79.19 104 LEU A C 1
ATOM 807 O O . LEU A 1 104 ? -8.168 0.241 8.598 1.00 79.19 104 LEU A O 1
ATOM 811 N N . THR A 1 105 ? -8.962 -1.257 7.129 1.00 82.06 105 THR A N 1
ATOM 812 C CA . THR A 1 105 ? -8.492 -2.436 7.875 1.00 82.06 105 THR A CA 1
ATOM 813 C C . THR A 1 105 ? -6.964 -2.488 7.918 1.00 82.06 105 THR A C 1
ATOM 815 O O . THR A 1 105 ? -6.381 -2.726 8.975 1.00 82.06 105 THR A O 1
ATOM 818 N N . ALA A 1 106 ? -6.294 -2.205 6.796 1.00 77.94 106 ALA A N 1
ATOM 819 C CA . ALA A 1 106 ? -4.835 -2.127 6.747 1.00 77.94 106 ALA A CA 1
ATOM 820 C C . ALA A 1 106 ? -4.292 -1.006 7.652 1.00 77.94 106 ALA A C 1
ATOM 822 O O . ALA A 1 106 ? -3.316 -1.216 8.375 1.00 77.94 106 ALA A O 1
ATOM 823 N N . ALA A 1 107 ? -4.952 0.156 7.660 1.00 74.81 107 ALA A N 1
ATOM 824 C CA . ALA A 1 107 ? -4.600 1.263 8.544 1.00 74.81 107 ALA A CA 1
ATOM 825 C C . ALA A 1 107 ? -4.796 0.913 10.028 1.00 74.81 107 ALA A C 1
ATOM 827 O O . ALA A 1 107 ? -3.931 1.233 10.841 1.00 74.81 107 ALA A O 1
ATOM 828 N N . LEU A 1 108 ? -5.882 0.215 10.382 1.00 77.25 108 LEU A N 1
ATOM 829 C CA . LEU A 1 108 ? -6.129 -0.245 11.751 1.00 77.25 108 LEU A CA 1
ATOM 830 C C . LEU A 1 108 ? -5.061 -1.242 12.218 1.00 77.25 108 LEU A C 1
ATOM 832 O O . LEU A 1 108 ? -4.538 -1.097 13.318 1.00 77.25 108 LEU A O 1
ATOM 836 N N . ASN A 1 109 ? -4.700 -2.220 11.383 1.00 79.69 109 ASN A N 1
ATOM 837 C CA . ASN A 1 109 ? -3.649 -3.187 11.713 1.00 79.69 109 ASN A CA 1
ATOM 838 C C . ASN A 1 109 ? -2.307 -2.495 11.967 1.00 79.69 109 ASN A C 1
ATOM 840 O O . ASN A 1 109 ? -1.597 -2.849 12.905 1.00 79.69 109 ASN A O 1
ATOM 844 N N . PHE A 1 110 ? -1.977 -1.481 11.165 1.00 73.31 110 PHE A N 1
ATOM 845 C CA . PHE A 1 110 ? -0.781 -0.681 11.391 1.00 73.31 110 PHE A CA 1
ATOM 846 C C . PHE A 1 110 ? -0.876 0.150 12.681 1.00 73.31 110 PHE A C 1
ATOM 848 O O . PHE A 1 110 ? 0.101 0.219 13.414 1.00 73.31 110 PHE A O 1
ATOM 855 N N . ALA A 1 111 ? -2.039 0.734 12.989 1.00 69.75 111 ALA A N 1
ATOM 856 C CA . ALA A 1 111 ? -2.258 1.495 14.221 1.00 69.75 111 ALA A CA 1
ATOM 857 C C . ALA A 1 111 ? -2.171 0.636 15.496 1.00 69.75 111 ALA A C 1
ATOM 859 O O . ALA A 1 111 ? -1.788 1.150 16.536 1.00 69.75 111 ALA A O 1
ATOM 860 N N . ILE A 1 112 ? -2.544 -0.647 15.429 1.00 72.81 112 ILE A N 1
ATOM 861 C CA . ILE A 1 112 ? -2.439 -1.591 16.557 1.00 72.81 112 ILE A CA 1
ATOM 862 C C . ILE A 1 112 ? -0.996 -2.091 16.736 1.00 72.81 112 ILE A C 1
ATOM 864 O O . ILE A 1 112 ? -0.588 -2.395 17.852 1.00 72.81 112 ILE A O 1
ATOM 868 N N . ALA A 1 113 ? -0.239 -2.217 15.643 1.00 66.00 113 ALA A N 1
ATOM 869 C CA . ALA A 1 113 ? 1.128 -2.737 15.655 1.00 66.00 113 ALA A CA 1
ATOM 870 C C . ALA A 1 113 ? 2.216 -1.672 15.910 1.00 66.00 113 ALA A C 1
ATOM 872 O O . ALA A 1 113 ? 3.381 -2.042 16.069 1.00 66.00 113 ALA A O 1
ATOM 873 N N . ALA A 1 114 ? 1.863 -0.383 15.875 1.00 56.16 114 ALA A N 1
ATOM 874 C CA . ALA A 1 114 ? 2.761 0.761 16.067 1.00 56.16 114 ALA A CA 1
ATOM 875 C C . ALA A 1 114 ? 2.716 1.283 17.506 1.00 56.16 114 ALA A C 1
ATOM 877 O O . ALA A 1 114 ? 3.793 1.709 17.979 1.00 56.16 114 ALA A O 1
#

Foldseek 3Di:
DPPPDDQDPVLVVCLLVQLVVQLCVVVVPPVPPQVVCDPVSSVVSSVVSVVLSVVLVVLLVVPLVVLVVVLVVLVPPPPPPDPDPPPDQDPVSVVVSVVVNVSSVVSNVVSVVD

Secondary structure (DSSP, 8-state):
-----PPPHHHHHHHHHHHHHHHHHHHTTTTS-HHHH-HHHHHHHHHHHHHHHHHHHHHHTT-HHHHHHHHHHHHS-----SS-GGGSPPHHHHHHHHHHHHHHHHHHHHHHH-

Radius of gyration: 18.29 Å; Cα contacts (8 Å, |Δi|>4): 67; chains: 1; bounding box: 56×33×38 Å

Sequence (114 aa):
MPVNAKIPTPLRANIMARAWELFRKRYNYPRTPFRSIGRACFASALKAAWAEARETVRLVGFGADALRRSIEALSSPAHAVGLSSSYALGPQAAMERYQQKLALTAALNFAIAA

pLDDT: mean 76.1, std 14.3, range [32.56, 93.38]

Nearest PDB structures (foldseek):
  2pms-assembly2_D  TM=4.297E-01  e=4.895E+00  Streptococcus pneumoniae

Solvent-accessible surface area (backbone atoms only — not comparable to full-atom values): 6653 Å² total; per-residue (Å²): 128,88,72,91,68,76,76,52,70,74,58,58,67,45,32,60,59,44,13,52,51,49,33,26,70,74,60,44,48,75,84,43,52,62,87,83,63,42,68,68,53,47,51,51,24,39,52,49,28,52,50,54,51,52,48,38,54,58,54,38,72,64,34,60,68,54,41,50,54,53,49,48,65,70,65,48,72,81,76,73,86,58,101,59,84,86,70,62,64,52,73,65,60,46,49,51,52,50,53,52,45,52,53,46,50,55,27,38,55,49,51,74,75,106

Organism: NCBI:txid1176176

Mean predicted aligned error: 11.16 Å